Protein AF-A0A4D9E771-F1 (afdb_monomer_lite)

Structure (mmCIF, N/CA/C/O backbone):
data_AF-A0A4D9E771-F1
#
_entry.id   AF-A0A4D9E771-F1
#
loop_
_atom_site.group_PDB
_atom_site.id
_atom_site.type_symbol
_atom_site.label_atom_id
_atom_site.label_alt_id
_atom_site.label_comp_id
_atom_site.label_asym_id
_atom_site.label_entity_id
_atom_site.label_seq_id
_atom_site.pdbx_PDB_ins_code
_atom_site.Cartn_x
_atom_site.Cartn_y
_atom_site.Cartn_z
_atom_site.occupancy
_atom_site.B_iso_or_equiv
_atom_site.auth_seq_id
_atom_site.auth_comp_id
_atom_site.auth_asym_id
_atom_site.auth_atom_id
_atom_site.pdbx_PDB_model_num
ATOM 1 N N . MET A 1 1 ? 7.196 -25.913 5.610 1.00 52.56 1 MET A N 1
ATOM 2 C CA . MET A 1 1 ? 6.522 -24.884 4.790 1.00 52.56 1 MET A CA 1
ATOM 3 C C . MET A 1 1 ? 5.833 -23.920 5.738 1.00 52.56 1 MET A C 1
ATOM 5 O O . MET A 1 1 ? 5.193 -24.416 6.663 1.00 52.56 1 MET A O 1
ATOM 9 N N . PRO A 1 2 ? 5.988 -22.597 5.588 1.00 71.31 2 PRO A N 1
ATOM 10 C CA . PRO A 1 2 ? 5.178 -21.661 6.356 1.00 71.31 2 PRO A CA 1
ATOM 11 C C . PRO A 1 2 ? 3.701 -21.875 6.000 1.00 71.31 2 PRO A C 1
ATOM 13 O O . PRO A 1 2 ? 3.354 -22.004 4.827 1.00 71.31 2 PRO A O 1
ATOM 16 N N . ALA A 1 3 ? 2.848 -21.992 7.016 1.00 83.88 3 ALA A N 1
ATOM 17 C CA . ALA A 1 3 ? 1.409 -22.095 6.813 1.00 83.88 3 ALA A CA 1
ATOM 18 C C . ALA A 1 3 ? 0.865 -20.744 6.328 1.00 83.88 3 ALA A C 1
ATOM 20 O O . ALA A 1 3 ? 1.304 -19.695 6.802 1.00 83.88 3 ALA A O 1
ATOM 21 N N . ILE A 1 4 ? -0.100 -20.770 5.407 1.00 82.19 4 ILE A N 1
ATOM 22 C CA . ILE A 1 4 ? -0.820 -19.561 5.000 1.00 82.19 4 ILE A CA 1
ATOM 23 C C . ILE A 1 4 ? -1.551 -19.016 6.230 1.00 82.19 4 ILE A C 1
ATOM 25 O O . ILE A 1 4 ? -2.299 -19.741 6.891 1.00 82.19 4 ILE A O 1
ATOM 29 N N . VAL A 1 5 ? -1.319 -17.743 6.551 1.00 84.69 5 VAL A N 1
ATOM 30 C CA . VAL A 1 5 ? -1.999 -17.071 7.661 1.00 84.69 5 VAL A CA 1
ATOM 31 C C . VAL A 1 5 ? -3.455 -16.813 7.250 1.00 84.69 5 VAL A C 1
ATOM 33 O O . VAL A 1 5 ? -3.683 -16.185 6.216 1.00 84.69 5 VAL A O 1
ATOM 36 N N . PRO A 1 6 ? -4.457 -17.275 8.022 1.00 87.56 6 PRO A N 1
ATOM 37 C CA . PRO A 1 6 ? -5.855 -16.965 7.742 1.00 87.56 6 PRO A CA 1
ATOM 38 C C . PRO A 1 6 ? -6.107 -15.456 7.793 1.00 87.56 6 PRO A C 1
ATOM 40 O O . PRO A 1 6 ? -5.611 -14.784 8.696 1.00 87.56 6 PRO A O 1
ATOM 43 N N . LYS A 1 7 ? -6.947 -14.936 6.892 1.00 82.75 7 LYS A N 1
ATOM 44 C CA . LYS A 1 7 ? -7.282 -13.502 6.827 1.00 82.75 7 LYS A CA 1
ATOM 45 C C . LYS A 1 7 ? -7.836 -12.955 8.149 1.00 82.75 7 LYS A C 1
ATOM 47 O O . LYS A 1 7 ? -7.471 -11.860 8.556 1.00 82.75 7 LYS A O 1
ATO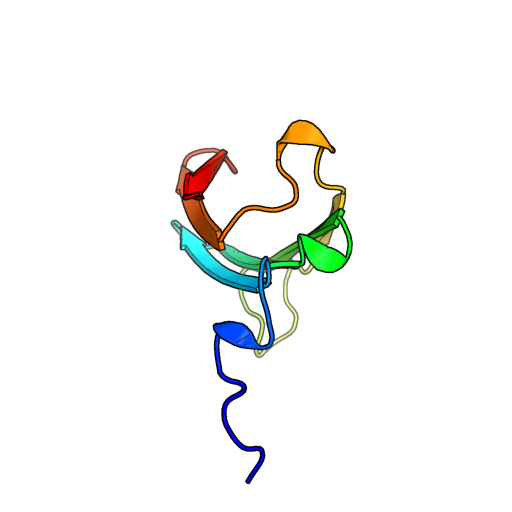M 52 N N . SER A 1 8 ? -8.616 -13.753 8.884 1.00 87.31 8 SER A N 1
ATOM 53 C CA . SER A 1 8 ? -9.123 -13.396 10.220 1.00 87.31 8 SER A CA 1
ATOM 54 C C . SER A 1 8 ? -8.029 -13.141 11.266 1.00 87.31 8 SER A C 1
ATOM 56 O O . SER A 1 8 ? -8.301 -12.545 12.304 1.00 87.31 8 SER A O 1
ATOM 58 N N . LYS A 1 9 ? -6.790 -13.579 11.007 1.00 89.06 9 LYS A N 1
ATOM 59 C CA . LYS A 1 9 ? -5.607 -13.331 11.843 1.00 89.06 9 LYS A CA 1
ATOM 60 C C . LYS A 1 9 ? -4.679 -12.249 11.275 1.00 89.06 9 LYS A C 1
ATOM 62 O O . LYS A 1 9 ? -3.656 -11.967 11.889 1.00 89.06 9 LYS A O 1
ATOM 67 N N . ALA A 1 10 ? -5.017 -11.666 10.125 1.00 88.88 10 ALA A N 1
ATOM 68 C CA . ALA A 1 10 ? -4.271 -10.594 9.467 1.00 88.88 10 ALA A CA 1
ATOM 69 C C . ALA A 1 10 ? -5.228 -9.543 8.849 1.00 88.88 10 ALA A C 1
ATOM 71 O O . ALA A 1 10 ? -5.203 -9.320 7.633 1.00 88.88 10 ALA A O 1
ATOM 72 N N . PRO A 1 11 ? -6.113 -8.921 9.655 1.00 88.94 11 PRO A N 1
ATOM 73 C CA . PRO A 1 11 ? -6.999 -7.865 9.169 1.00 88.9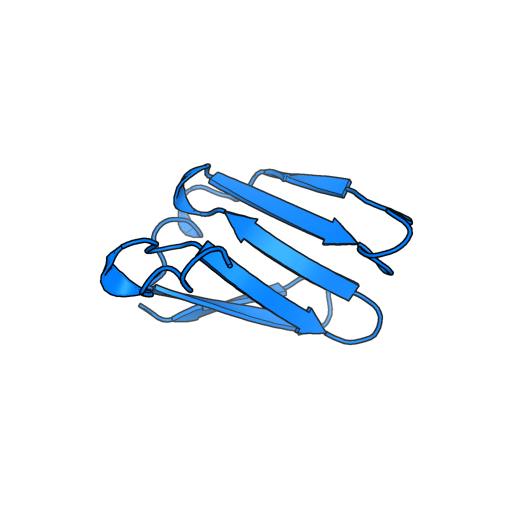4 11 PRO A CA 1
ATOM 74 C C . PRO A 1 11 ? -6.183 -6.664 8.676 1.00 88.94 11 PRO A C 1
ATOM 76 O O . PRO A 1 11 ? -5.120 -6.362 9.218 1.00 88.94 11 PRO A O 1
ATOM 79 N N . GLY A 1 12 ? -6.661 -5.984 7.633 1.00 90.69 12 GLY A N 1
ATOM 80 C CA . GLY A 1 12 ? -5.970 -4.822 7.066 1.00 90.69 12 GLY A CA 1
ATOM 81 C C . GLY A 1 12 ? -4.648 -5.128 6.348 1.00 90.69 12 GLY A C 1
ATOM 82 O O . GLY A 1 12 ? -3.925 -4.195 5.991 1.00 90.69 12 GLY A O 1
ATOM 83 N N . VAL A 1 13 ? -4.324 -6.408 6.130 1.00 94.31 13 VAL A N 1
ATOM 84 C CA . VAL A 1 13 ? -3.171 -6.841 5.330 1.00 94.31 13 VAL A CA 1
ATOM 85 C C . VAL A 1 13 ? -3.652 -7.430 4.015 1.00 94.31 13 VAL A C 1
ATOM 87 O O . VAL A 1 13 ? -4.386 -8.416 4.030 1.00 94.31 13 VAL A O 1
ATOM 90 N N . ASP A 1 14 ? -3.221 -6.871 2.888 1.00 94.94 14 ASP A N 1
ATOM 91 C CA . ASP A 1 14 ? -3.561 -7.377 1.555 1.00 94.94 14 ASP A CA 1
ATOM 92 C C . ASP A 1 14 ? -2.383 -7.310 0.592 1.00 94.94 14 ASP A C 1
ATOM 94 O O . ASP A 1 14 ? -1.436 -6.543 0.770 1.00 94.94 14 ASP A O 1
ATOM 98 N N . PHE A 1 15 ? -2.481 -8.118 -0.459 1.00 94.88 15 PHE A N 1
ATOM 99 C CA . PHE A 1 15 ? -1.624 -8.044 -1.628 1.00 94.88 15 PHE A CA 1
ATOM 100 C C . PHE A 1 15 ? -2.503 -7.866 -2.863 1.00 94.88 15 PHE A C 1
ATOM 102 O O . PHE A 1 15 ? -3.353 -8.712 -3.143 1.00 94.88 15 PHE A O 1
ATOM 109 N N . CYS A 1 16 ? -2.320 -6.769 -3.588 1.00 95.81 16 CYS A N 1
ATOM 110 C CA . CYS A 1 16 ? -3.098 -6.459 -4.784 1.00 95.81 16 CYS A CA 1
ATOM 111 C C . CYS A 1 16 ? -2.230 -5.750 -5.828 1.00 95.81 16 CYS A C 1
ATOM 113 O O . CYS A 1 16 ? -1.088 -5.387 -5.555 1.00 95.81 16 CYS A O 1
ATOM 115 N N . GLY A 1 17 ? -2.737 -5.592 -7.047 1.00 95.94 17 GLY A N 1
ATOM 116 C CA . GLY A 1 17 ? -1.979 -4.990 -8.139 1.00 95.94 17 GLY A CA 1
ATOM 117 C C . GLY A 1 17 ? -2.883 -4.331 -9.165 1.00 95.94 17 GLY A C 1
ATOM 118 O O . GLY A 1 17 ? -4.034 -4.732 -9.336 1.00 95.94 17 GLY A O 1
ATOM 119 N N . VAL A 1 18 ? -2.350 -3.313 -9.830 1.00 96.75 18 VAL A N 1
ATOM 120 C CA . VAL A 1 18 ? -2.993 -2.619 -10.945 1.00 96.75 18 VAL A CA 1
ATOM 121 C C . VAL A 1 18 ? -1.914 -2.162 -11.920 1.00 96.75 18 VAL A C 1
ATOM 123 O O . VAL A 1 18 ? -0.876 -1.640 -11.509 1.00 96.75 18 VAL A O 1
ATOM 126 N N . ASN A 1 19 ? -2.159 -2.351 -13.217 1.00 94.06 19 ASN A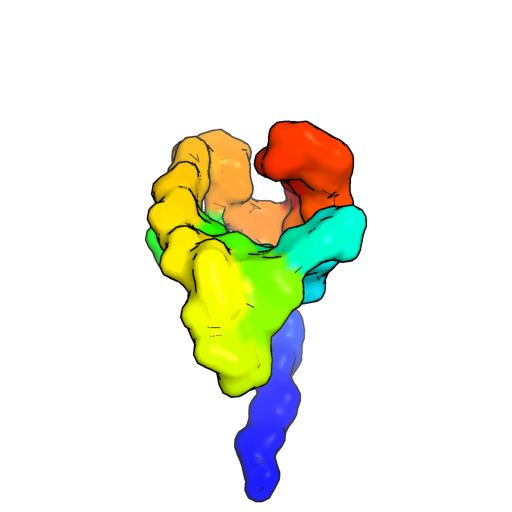 N 1
ATOM 127 C CA . ASN A 1 19 ? -1.174 -2.097 -14.270 1.00 94.06 19 ASN A CA 1
ATOM 128 C C . ASN A 1 19 ? 0.162 -2.816 -13.964 1.00 94.06 19 ASN A C 1
ATOM 130 O O . ASN A 1 19 ? 0.167 -4.021 -13.729 1.00 94.06 19 ASN A O 1
ATOM 134 N N . GLU A 1 20 ? 1.272 -2.076 -13.934 1.00 93.75 20 GLU A N 1
ATOM 135 C CA . GLU A 1 20 ? 2.630 -2.581 -13.675 1.00 93.75 20 GLU A CA 1
ATOM 136 C C . GLU A 1 20 ? 3.003 -2.608 -12.182 1.00 93.75 20 GLU A C 1
ATOM 138 O O . GLU A 1 20 ? 4.125 -2.973 -11.830 1.00 93.75 20 GLU A O 1
ATOM 143 N N . TYR A 1 21 ? 2.107 -2.175 -11.290 1.00 95.38 21 TYR A N 1
ATOM 144 C CA . TYR A 1 21 ? 2.408 -2.035 -9.870 1.00 95.38 21 TYR A CA 1
ATOM 145 C C . TYR A 1 21 ? 1.737 -3.111 -9.027 1.00 95.38 21 TYR A C 1
ATOM 147 O O . TYR A 1 21 ? 0.536 -3.373 -9.125 1.00 95.38 21 TYR A O 1
ATOM 155 N N . TYR A 1 22 ? 2.529 -3.665 -8.118 1.00 96.38 22 TYR A N 1
ATOM 156 C CA . TYR A 1 22 ? 2.099 -4.533 -7.037 1.00 96.38 22 TYR A CA 1
ATOM 157 C C . TYR A 1 22 ? 2.174 -3.780 -5.717 1.00 96.38 22 TYR A C 1
ATOM 159 O O . TYR A 1 22 ? 3.093 -2.987 -5.489 1.00 96.38 22 TYR A O 1
ATOM 167 N N . TYR A 1 23 ? 1.240 -4.085 -4.825 1.00 96.88 23 TYR A N 1
ATOM 168 C CA . TYR A 1 23 ? 1.091 -3.425 -3.543 1.00 96.88 23 TYR A CA 1
ATOM 169 C C . TYR A 1 23 ? 1.012 -4.454 -2.419 1.00 96.88 23 TYR A C 1
ATOM 171 O O . TYR A 1 23 ? 0.232 -5.402 -2.491 1.00 96.88 23 TYR A O 1
ATOM 179 N N . ILE A 1 24 ? 1.793 -4.241 -1.360 1.00 96.69 24 ILE A N 1
ATOM 180 C CA . ILE A 1 24 ? 1.587 -4.898 -0.063 1.00 96.69 24 ILE A CA 1
ATOM 181 C C . ILE A 1 24 ? 0.969 -3.852 0.855 1.00 96.69 24 ILE A C 1
ATOM 183 O O . ILE A 1 24 ? 1.642 -2.909 1.274 1.00 96.69 24 ILE A O 1
ATOM 187 N N . VAL A 1 25 ? -0.309 -4.010 1.171 1.00 96.81 25 VAL A N 1
ATOM 188 C CA . VAL A 1 25 ? -1.021 -3.134 2.095 1.00 96.81 25 VAL A CA 1
ATOM 189 C C . VAL A 1 25 ? -0.800 -3.626 3.520 1.00 96.81 25 VAL A C 1
ATOM 191 O O . VAL A 1 25 ? -1.021 -4.796 3.823 1.00 96.81 25 VAL A O 1
ATOM 194 N N . ARG A 1 26 ? -0.355 -2.721 4.393 1.00 96.62 26 ARG A N 1
ATOM 195 C CA . ARG A 1 26 ? -0.176 -2.927 5.832 1.00 96.62 26 ARG A CA 1
ATOM 196 C C . ARG A 1 26 ? -0.938 -1.844 6.573 1.00 96.62 26 ARG A C 1
ATOM 198 O O . ARG A 1 26 ? -0.356 -0.965 7.209 1.00 96.62 26 ARG A O 1
ATOM 205 N N . SER A 1 27 ? -2.264 -1.879 6.456 1.00 95.56 27 SER A N 1
ATOM 206 C CA . SER A 1 27 ? -3.114 -0.927 7.165 1.00 95.56 27 SER A CA 1
ATOM 207 C C . SER A 1 27 ? -2.967 -1.052 8.681 1.00 95.56 27 SER A C 1
ATOM 209 O O . SER A 1 27 ? -3.157 -0.059 9.376 1.00 95.56 27 SER A O 1
ATOM 211 N N . ASP A 1 28 ? -2.630 -2.238 9.180 1.00 94.00 28 ASP A N 1
ATOM 212 C CA . ASP A 1 28 ? -2.275 -2.494 10.577 1.00 94.00 28 ASP A CA 1
ATOM 213 C C . ASP A 1 28 ? -1.046 -1.690 11.036 1.00 94.00 28 ASP A C 1
ATOM 215 O O . ASP A 1 28 ? -0.920 -1.365 12.213 1.00 94.00 28 ASP A O 1
ATOM 219 N N . LEU A 1 29 ? -0.161 -1.338 10.100 1.00 96.19 29 LEU A N 1
ATOM 220 C CA . LEU A 1 29 ? 1.003 -0.476 10.316 1.00 96.19 29 LEU A CA 1
ATOM 221 C C . LEU A 1 29 ? 0.815 0.943 9.753 1.00 96.19 29 LEU A C 1
ATOM 223 O O . LEU A 1 29 ? 1.755 1.736 9.766 1.00 96.19 29 LEU A O 1
ATOM 227 N N . GLY A 1 30 ? -0.372 1.267 9.234 1.00 96.62 30 GLY A N 1
ATOM 228 C CA . GLY A 1 30 ? -0.666 2.567 8.635 1.00 96.62 30 GLY A CA 1
ATOM 229 C C . GLY A 1 30 ? 0.132 2.878 7.365 1.00 96.62 30 GLY A C 1
ATOM 230 O O . GLY A 1 30 ? 0.404 4.048 7.098 1.00 96.62 30 GLY A O 1
ATOM 231 N N . CYS A 1 31 ? 0.527 1.872 6.576 1.00 97.25 31 CYS A N 1
ATOM 232 C CA . CYS A 1 31 ? 1.313 2.077 5.357 1.00 97.25 31 CYS A CA 1
ATOM 233 C C . CYS A 1 31 ? 0.985 1.076 4.238 1.00 97.25 31 CYS A C 1
ATOM 235 O O . CYS A 1 31 ? 0.272 0.090 4.429 1.00 97.25 31 CYS A O 1
ATOM 237 N N . TYR A 1 32 ? 1.517 1.332 3.045 1.00 97.06 32 TYR A N 1
ATOM 238 C CA . TYR A 1 32 ? 1.569 0.353 1.962 1.00 97.06 32 TYR A CA 1
ATOM 239 C C . TYR A 1 32 ? 2.921 0.409 1.250 1.00 97.06 32 TYR A C 1
ATOM 241 O O . TYR A 1 32 ? 3.593 1.440 1.221 1.00 97.06 32 TYR A O 1
ATOM 249 N N . MET A 1 33 ? 3.324 -0.718 0.675 1.00 97.25 33 MET A N 1
ATOM 250 C CA . MET A 1 33 ? 4.513 -0.839 -0.165 1.00 97.25 33 MET A CA 1
ATOM 251 C C . MET A 1 33 ? 4.072 -0.945 -1.618 1.00 97.25 33 MET A C 1
ATOM 253 O O . MET A 1 33 ? 3.078 -1.614 -1.883 1.00 97.25 33 MET A O 1
ATOM 257 N N . ARG A 1 34 ? 4.816 -0.342 -2.545 1.00 96.62 34 ARG A N 1
ATOM 258 C CA . ARG A 1 34 ? 4.612 -0.440 -3.995 1.00 96.62 34 ARG A CA 1
ATOM 259 C C . ARG A 1 34 ? 5.904 -0.895 -4.662 1.00 96.62 34 ARG A C 1
ATOM 261 O O . ARG A 1 34 ? 6.967 -0.384 -4.323 1.00 96.62 34 ARG A O 1
ATOM 268 N N . SER A 1 35 ? 5.818 -1.816 -5.613 1.00 97.19 35 SER A N 1
ATOM 269 C CA . SER A 1 35 ? 6.952 -2.276 -6.420 1.00 97.19 35 SER A CA 1
ATOM 270 C C . SER A 1 35 ? 6.466 -2.727 -7.796 1.00 97.19 35 SER A C 1
ATOM 272 O O . SER A 1 35 ? 5.327 -3.166 -7.936 1.00 97.19 35 SER A O 1
ATOM 274 N N . THR A 1 36 ? 7.325 -2.631 -8.809 1.00 97.19 36 THR A N 1
ATOM 275 C CA . THR A 1 36 ? 7.081 -3.219 -10.138 1.00 97.19 36 THR A CA 1
ATOM 276 C C . THR A 1 36 ? 7.500 -4.689 -10.202 1.00 97.19 36 THR A C 1
ATOM 278 O O . THR A 1 36 ? 7.023 -5.439 -11.046 1.00 97.19 36 THR A O 1
ATOM 281 N N . ASN A 1 37 ? 8.377 -5.131 -9.294 1.00 96.06 37 ASN A N 1
ATOM 282 C CA . ASN A 1 37 ? 8.822 -6.515 -9.196 1.00 96.06 37 ASN A CA 1
ATOM 283 C C . ASN A 1 37 ? 9.369 -6.813 -7.788 1.00 96.06 37 ASN A C 1
ATOM 285 O O . ASN A 1 37 ? 10.503 -6.459 -7.459 1.00 96.06 37 ASN A O 1
ATOM 289 N N . PHE A 1 38 ? 8.588 -7.527 -6.971 1.00 94.69 38 PHE A N 1
ATOM 290 C CA . PHE A 1 38 ? 9.007 -7.943 -5.627 1.00 94.69 38 PHE A CA 1
ATOM 291 C C . PHE A 1 38 ? 10.034 -9.085 -5.611 1.00 94.69 38 PHE A C 1
ATOM 293 O O . PHE A 1 38 ? 10.727 -9.238 -4.610 1.00 94.69 38 PHE A O 1
ATOM 300 N N . ASN A 1 39 ? 10.152 -9.881 -6.682 1.00 94.44 39 ASN A N 1
ATOM 301 C CA . ASN A 1 39 ? 11.175 -10.929 -6.773 1.00 94.44 39 ASN A CA 1
ATOM 302 C C . ASN A 1 39 ? 12.581 -10.314 -6.865 1.00 94.44 39 ASN A C 1
ATOM 304 O O . ASN A 1 39 ? 13.499 -10.773 -6.194 1.00 94.44 39 ASN A O 1
ATOM 308 N N . GLU A 1 40 ? 12.711 -9.235 -7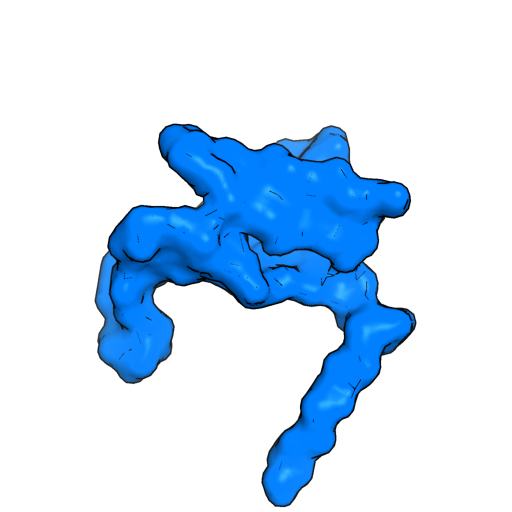.640 1.00 95.94 40 GLU A N 1
ATOM 309 C CA . GLU A 1 40 ? 13.970 -8.505 -7.840 1.00 95.94 40 GLU A CA 1
ATOM 310 C C . GLU A 1 40 ? 14.145 -7.313 -6.882 1.00 95.94 40 GLU A C 1
ATOM 312 O O . GLU A 1 40 ? 15.212 -6.707 -6.837 1.00 95.94 40 GLU A O 1
ATOM 317 N N . GLY A 1 41 ? 13.106 -6.948 -6.122 1.00 92.12 41 GLY A N 1
ATOM 318 C CA . GLY A 1 41 ? 13.120 -5.777 -5.238 1.00 92.12 41 GLY A CA 1
ATOM 319 C C . GLY A 1 41 ? 13.159 -4.439 -5.986 1.00 92.12 41 GLY A C 1
ATOM 320 O O . GLY A 1 41 ? 13.662 -3.447 -5.458 1.00 92.12 41 GLY A O 1
ATOM 321 N N . LYS A 1 42 ? 12.653 -4.397 -7.222 1.00 95.06 42 LYS A N 1
ATOM 322 C CA . LYS A 1 42 ? 12.758 -3.235 -8.111 1.00 95.06 42 LYS A CA 1
ATOM 323 C C . LYS A 1 42 ? 11.738 -2.145 -7.759 1.00 95.06 42 LYS A C 1
ATOM 325 O O . LYS A 1 42 ? 10.579 -2.442 -7.466 1.00 95.06 42 LYS A O 1
ATOM 330 N N . ASP A 1 43 ? 12.170 -0.881 -7.810 1.00 93.81 43 ASP A N 1
ATOM 331 C CA . ASP A 1 43 ? 11.339 0.319 -7.597 1.00 93.81 43 ASP A CA 1
ATOM 332 C C . ASP A 1 43 ? 10.502 0.278 -6.302 1.00 93.81 43 ASP A C 1
ATOM 334 O O . ASP A 1 43 ? 9.389 0.811 -6.238 1.00 93.81 43 ASP A O 1
ATOM 338 N N . LEU A 1 44 ? 11.027 -0.385 -5.265 1.00 96.12 44 LEU A N 1
ATOM 339 C CA . LEU A 1 44 ? 10.324 -0.591 -4.006 1.00 96.12 44 LEU A CA 1
ATOM 340 C C . LEU A 1 44 ? 10.248 0.715 -3.212 1.00 96.12 44 LEU A C 1
ATOM 342 O O . LEU A 1 44 ? 11.262 1.266 -2.792 1.00 96.12 44 LEU A O 1
ATOM 346 N N . ASN A 1 45 ? 9.026 1.184 -2.983 1.00 97.00 45 ASN A N 1
ATOM 347 C CA . ASN A 1 45 ? 8.737 2.385 -2.208 1.00 97.00 45 ASN A CA 1
ATOM 348 C C . ASN A 1 45 ? 7.701 2.080 -1.126 1.00 97.00 45 ASN A C 1
ATOM 350 O O . ASN A 1 45 ? 6.806 1.259 -1.329 1.00 97.00 45 ASN A O 1
ATOM 354 N N . VAL A 1 46 ? 7.806 2.761 0.014 1.00 97.56 46 VAL A N 1
ATOM 355 C CA . VAL A 1 46 ? 6.853 2.654 1.126 1.00 97.56 46 VAL A CA 1
ATOM 356 C C . VAL A 1 46 ? 6.184 4.005 1.329 1.00 97.56 46 VAL A C 1
ATOM 358 O O . VAL A 1 46 ? 6.862 5.025 1.437 1.00 97.56 46 VAL A O 1
ATOM 361 N N . TYR A 1 47 ? 4.858 4.000 1.400 1.00 97.00 47 TYR A N 1
ATOM 362 C CA . TYR A 1 47 ? 4.037 5.195 1.535 1.00 97.00 47 TYR A CA 1
ATOM 363 C C . TYR A 1 47 ? 3.195 5.125 2.805 1.00 97.00 47 TYR A C 1
ATOM 365 O O . TYR A 1 47 ? 2.607 4.089 3.131 1.00 97.00 47 TYR A O 1
ATOM 373 N N . SER A 1 48 ? 3.121 6.248 3.517 1.00 97.25 48 SER A N 1
ATOM 374 C CA . SER A 1 48 ? 2.221 6.400 4.657 1.00 97.25 48 SER A CA 1
ATOM 375 C C . SER A 1 48 ? 0.775 6.448 4.185 1.00 97.25 48 SER A C 1
ATOM 377 O O . SER A 1 48 ? 0.441 7.134 3.219 1.00 97.25 48 SER A O 1
ATOM 379 N N . MET A 1 49 ? -0.099 5.752 4.899 1.00 95.19 49 MET A N 1
ATOM 380 C CA . MET A 1 49 ? -1.526 5.737 4.624 1.00 95.19 49 MET A CA 1
ATOM 381 C C . MET A 1 49 ? -2.234 6.785 5.476 1.00 95.19 49 MET A C 1
ATOM 383 O O . MET A 1 49 ? -2.029 6.855 6.690 1.00 95.19 49 MET A O 1
ATOM 387 N N . HIS A 1 50 ? -3.111 7.574 4.854 1.00 94.62 50 HIS A N 1
ATOM 388 C CA . HIS A 1 50 ? -3.938 8.528 5.587 1.00 94.62 50 HIS A CA 1
ATOM 389 C C . HIS A 1 50 ? -4.790 7.801 6.650 1.00 94.62 50 HIS A C 1
ATOM 391 O O . HIS A 1 50 ? -5.350 6.749 6.332 1.00 94.62 50 HIS A O 1
ATOM 397 N N . PRO A 1 51 ? -4.952 8.337 7.879 1.00 95.38 51 PRO A N 1
ATOM 398 C CA . PRO A 1 51 ? -5.690 7.658 8.951 1.00 95.38 51 PRO A CA 1
ATOM 399 C C . PRO A 1 51 ? -7.112 7.212 8.577 1.00 95.38 51 PRO A C 1
ATOM 401 O O . PRO A 1 51 ? -7.554 6.151 8.999 1.00 95.38 51 PRO A O 1
ATOM 404 N N . SER A 1 52 ? -7.822 7.971 7.733 1.00 93.88 52 SER A N 1
ATOM 405 C CA . SER A 1 52 ? -9.174 7.604 7.266 1.00 93.88 52 SER A CA 1
ATOM 406 C C . SER A 1 52 ? -9.215 6.373 6.357 1.00 93.88 52 SER A C 1
ATOM 408 O O . SER A 1 52 ? -10.284 5.801 6.153 1.00 93.88 52 SER A O 1
ATOM 410 N N . CYS A 1 53 ? -8.076 6.003 5.775 1.00 93.38 53 CYS A N 1
ATOM 411 C CA . CYS A 1 53 ? -7.941 4.857 4.889 1.00 93.38 53 CYS A CA 1
ATOM 412 C C . CYS A 1 53 ? -7.471 3.605 5.637 1.00 93.38 53 CYS A C 1
ATOM 414 O O . CYS A 1 53 ? -7.323 2.556 5.019 1.00 93.38 53 CYS A O 1
ATOM 416 N N . GLN A 1 54 ? -7.236 3.693 6.948 1.00 94.25 54 GLN A N 1
ATOM 417 C CA . GLN A 1 54 ? -6.803 2.567 7.767 1.00 94.25 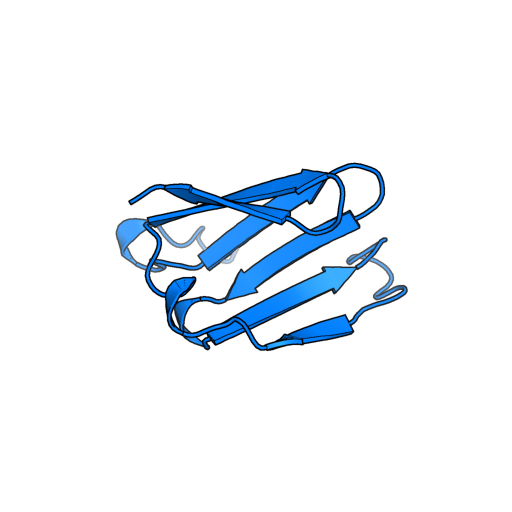54 GLN A CA 1
ATOM 418 C C . GLN A 1 54 ? -8.005 1.774 8.316 1.00 94.25 54 GLN A C 1
ATOM 420 O O . GLN A 1 54 ? -9.102 2.309 8.478 1.00 94.25 54 GLN A O 1
ATOM 425 N N . GLY A 1 55 ? -7.792 0.494 8.624 1.00 91.44 55 GLY A N 1
ATOM 426 C CA . GLY A 1 55 ? -8.762 -0.395 9.263 1.00 91.44 55 GLY A CA 1
ATOM 427 C C . GLY A 1 55 ? -9.772 -1.040 8.312 1.00 91.44 55 GLY A C 1
ATOM 428 O O . GLY A 1 55 ? -10.815 -1.489 8.773 1.00 91.44 55 GLY A O 1
ATOM 429 N N . GLY A 1 56 ? -9.503 -1.066 7.003 1.00 91.19 56 GLY A N 1
ATOM 430 C CA . GLY A 1 56 ? -10.315 -1.808 6.037 1.00 91.19 56 GLY A CA 1
ATOM 431 C C . GLY A 1 56 ? -10.156 -3.323 6.182 1.00 91.19 56 GLY A C 1
ATOM 432 O O . GLY A 1 56 ? -9.091 -3.810 6.571 1.00 91.19 56 GLY A O 1
ATOM 433 N N . GLU A 1 57 ? -11.198 -4.077 5.835 1.00 90.88 57 GLU A N 1
ATOM 434 C CA . GLU A 1 57 ? -11.125 -5.540 5.763 1.00 90.88 57 GLU A CA 1
ATOM 435 C C . GLU A 1 57 ? -10.331 -5.978 4.531 1.00 90.88 57 GLU A C 1
ATOM 437 O O . GLU A 1 57 ? -9.437 -6.830 4.629 1.00 90.88 57 GLU A O 1
ATOM 442 N N . HIS A 1 58 ? -10.632 -5.342 3.390 1.00 92.56 58 HIS A N 1
ATOM 443 C CA . HIS A 1 58 ? -9.956 -5.576 2.122 1.00 92.56 58 HIS A CA 1
ATOM 444 C C . HIS A 1 58 ? -9.575 -4.292 1.388 1.00 92.56 58 HIS A C 1
ATOM 446 O O . HIS A 1 58 ? -10.323 -3.312 1.373 1.00 92.56 58 HIS A O 1
ATOM 452 N N . TYR A 1 59 ? -8.429 -4.343 0.714 1.00 95.50 59 TYR A N 1
ATOM 453 C CA . TYR A 1 59 ? -7.915 -3.280 -0.144 1.00 95.50 59 TYR A CA 1
ATOM 454 C C . TYR A 1 59 ? -7.731 -3.773 -1.576 1.00 95.50 59 TYR A C 1
ATOM 456 O O . TYR A 1 59 ? -7.081 -4.791 -1.818 1.00 95.50 59 TYR A O 1
ATOM 464 N N . LEU A 1 60 ? -8.247 -3.011 -2.537 1.00 95.56 60 LEU A N 1
ATOM 465 C CA . LEU A 1 60 ? -8.092 -3.291 -3.962 1.00 95.56 60 LEU A CA 1
ATOM 466 C C . LEU A 1 60 ? -7.477 -2.082 -4.666 1.00 95.56 60 LEU A C 1
ATOM 468 O O . LEU A 1 60 ? -8.030 -0.985 -4.597 1.00 95.56 60 LEU A O 1
ATOM 472 N N . ALA A 1 61 ? -6.351 -2.295 -5.346 1.00 95.88 61 ALA A N 1
ATOM 473 C CA . ALA A 1 61 ? -5.699 -1.261 -6.137 1.00 95.88 61 ALA A CA 1
ATOM 474 C C . ALA A 1 61 ? -6.555 -0.869 -7.353 1.00 95.88 61 ALA A C 1
ATOM 476 O O . ALA A 1 61 ? -7.181 -1.712 -8.000 1.00 95.88 61 ALA A O 1
ATOM 477 N N . HIS A 1 62 ? -6.554 0.420 -7.667 1.00 95.62 62 HIS A N 1
ATOM 478 C CA . HIS A 1 62 ? -7.192 1.012 -8.831 1.00 95.62 62 HIS A CA 1
ATOM 479 C C . HIS A 1 62 ? -6.227 1.980 -9.528 1.00 95.62 62 HIS A C 1
ATOM 481 O O . HIS A 1 62 ? -5.145 2.276 -9.023 1.00 95.62 62 HIS A O 1
ATOM 487 N N . GLN A 1 63 ? -6.606 2.442 -10.720 1.00 92.50 63 GLN A N 1
ATOM 488 C CA . GLN A 1 63 ? -5.812 3.393 -11.496 1.00 92.50 63 GLN A CA 1
ATOM 489 C C . GLN A 1 63 ? -5.475 4.648 -10.669 1.00 92.50 63 GLN A C 1
ATOM 491 O O . GLN A 1 63 ? -6.165 4.972 -9.702 1.00 92.50 63 GLN A O 1
ATOM 496 N N . ASP A 1 64 ? -4.390 5.326 -11.048 1.00 87.44 64 ASP A N 1
ATOM 497 C CA . ASP A 1 64 ? -3.905 6.560 -10.411 1.00 87.44 64 ASP A CA 1
ATOM 498 C C . ASP A 1 64 ? -3.540 6.425 -8.919 1.00 87.44 64 ASP A C 1
ATOM 500 O O . ASP A 1 64 ? -3.762 7.338 -8.127 1.00 87.44 64 ASP A O 1
ATOM 504 N N . ASP A 1 65 ? -2.964 5.278 -8.528 1.00 82.50 65 ASP A N 1
ATOM 505 C CA . ASP A 1 65 ? -2.564 4.962 -7.143 1.00 82.50 65 ASP A CA 1
ATOM 506 C C . ASP A 1 65 ? -3.726 5.044 -6.124 1.00 82.50 65 ASP A C 1
ATOM 508 O O . ASP A 1 65 ? -3.521 5.240 -4.922 1.00 82.50 65 ASP A O 1
ATOM 512 N N . LEU A 1 66 ? -4.964 4.870 -6.595 1.00 91.50 66 LEU A N 1
ATOM 513 C CA . LEU A 1 66 ? -6.158 4.843 -5.757 1.00 91.50 66 LEU A CA 1
ATOM 514 C C . LEU A 1 66 ? -6.427 3.440 -5.204 1.00 91.50 66 LEU A C 1
ATOM 516 O O . LEU A 1 66 ? -6.057 2.424 -5.791 1.00 91.50 66 LEU A O 1
ATOM 520 N N . PHE A 1 67 ? -7.141 3.387 -4.080 1.00 94.62 67 PHE A N 1
ATOM 521 C CA . PHE A 1 67 ? -7.590 2.140 -3.467 1.00 94.62 67 PHE A CA 1
ATOM 522 C C . PHE A 1 67 ? -9.092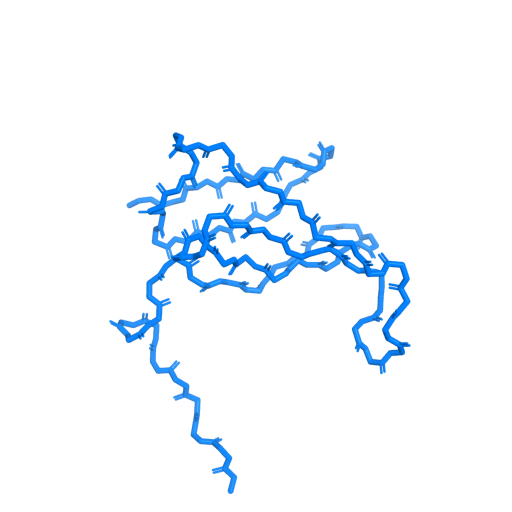 2.174 -3.208 1.00 94.62 67 PHE A C 1
ATOM 524 O O . PHE A 1 67 ? -9.615 3.149 -2.664 1.00 94.62 67 PHE A O 1
ATOM 531 N N . TYR A 1 68 ? -9.769 1.069 -3.510 1.00 95.69 68 TYR A N 1
ATOM 532 C CA . TYR A 1 68 ? -11.058 0.765 -2.900 1.00 95.69 68 TYR A CA 1
ATOM 533 C C . TYR A 1 68 ? -10.830 0.089 -1.551 1.00 95.69 68 TYR A C 1
ATOM 535 O O . TYR A 1 68 ? -10.017 -0.831 -1.440 1.00 95.69 68 TYR A O 1
ATOM 543 N N . ILE A 1 69 ? -11.566 0.546 -0.538 1.00 95.12 69 ILE A N 1
ATOM 544 C CA . ILE A 1 69 ? -11.525 0.007 0.822 1.00 95.12 69 ILE A CA 1
ATOM 545 C C . ILE A 1 69 ? -12.874 -0.639 1.099 1.00 95.12 69 ILE A C 1
ATOM 547 O O . ILE A 1 69 ? -13.896 0.047 1.149 1.00 95.12 69 ILE A O 1
ATOM 551 N N . ILE A 1 70 ? -12.863 -1.955 1.269 1.00 92.25 70 ILE A N 1
ATOM 552 C CA . ILE A 1 70 ? -14.039 -2.739 1.631 1.00 92.25 70 ILE A CA 1
ATOM 553 C C . ILE A 1 70 ? -14.011 -2.912 3.148 1.00 92.25 70 ILE A C 1
ATOM 555 O O . ILE A 1 70 ? -12.975 -3.267 3.721 1.00 92.25 70 ILE A O 1
ATOM 559 N N . LYS A 1 71 ? -15.136 -2.593 3.779 1.00 83.56 71 LYS A N 1
ATOM 560 C CA . LYS A 1 71 ? -15.364 -2.674 5.220 1.00 83.56 71 LYS A CA 1
ATOM 561 C C . LYS A 1 71 ? -16.454 -3.681 5.522 1.00 83.56 71 LYS A C 1
ATOM 563 O O . LYS A 1 71 ? -17.330 -3.850 4.642 1.00 83.56 71 LYS A O 1
#

Radius of gyration: 12.19 Å; chains: 1; bounding box: 29×33×26 Å

Secondary structure (DSSP, 8-state):
-PPPPPGGGSTTEEEEEETTEEEEEEGGGTEEEEESBTTTTBT-EEEEPPGGG-S-SEEEEETTTEEEEE-

Sequence (71 aa):
MPAIVPKSKAPGVDFCGVNEYYYIVRSDLGCYMRSTNFNEGKDLNVYSMHPSCQGGEHYLAHQDDLFYIIK

pLDDT: mean 92.56, std 6.75, range [52.56, 97.56]

Foldseek 3Di:
DDDDDDLVRQFQFDWEDDDQWIKTTRLVVQKMWIASDPVVCHPIDIGGHDPVLHRARDWYADPPRDIDGHD

Organism: NCBI:txid55544